Protein AF-A0A401M9X1-F1 (afdb_monomer_lite)

Secondary structure (DSSP, 8-state):
-HHHHHHHHHHHHHHHHHHHH-TT---THHHHHHHHHHHHHHTT-SSHHHHHHHHH-BTTB---HHHHHHHHHHIIIIISPPPP-

Radius of gyration: 12.63 Å; chains: 1; bounding box: 38×19×26 Å

pLDDT: mean 90.97, std 12.59, range [32.41, 98.25]

Foldseek 3Di:
DVVVVVVVVLLQVLLVQLCVLPVVGSPPVVLVLLQVLLVCVVVVPPLSLVVQQVSRADPVGGRDSVSSVSNNVCSVPRNRPPDDD

Structure (mmCIF, N/CA/C/O backbone):
data_AF-A0A401M9X1-F1
#
_entry.id   AF-A0A401M9X1-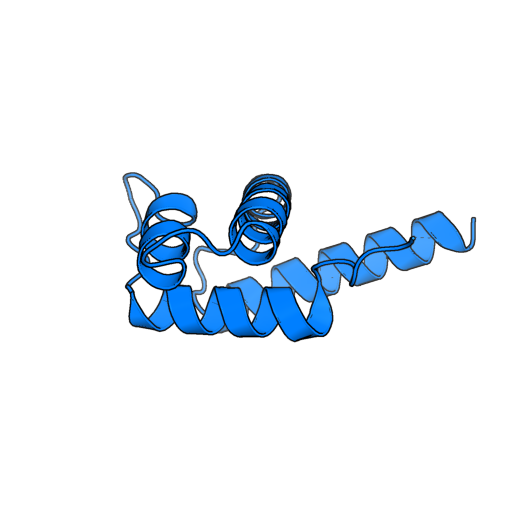F1
#
loop_
_atom_site.group_PDB
_atom_site.id
_atom_site.type_symbol
_atom_site.label_atom_id
_atom_site.label_alt_id
_atom_site.label_comp_id
_atom_site.label_asym_id
_atom_site.label_entity_id
_atom_site.label_seq_id
_atom_site.pdbx_PDB_ins_code
_atom_site.Cartn_x
_atom_site.Cartn_y
_atom_site.Cartn_z
_atom_site.occupancy
_atom_site.B_iso_or_equiv
_atom_site.auth_seq_id
_atom_site.auth_comp_id
_atom_site.auth_asym_id
_atom_site.auth_atom_id
_atom_site.pdbx_PDB_model_num
ATOM 1 N N . MET A 1 1 ? 23.898 0.874 -11.893 1.00 60.66 1 MET A N 1
ATOM 2 C CA . MET A 1 1 ? 23.677 -0.518 -12.350 1.00 60.66 1 MET A CA 1
ATOM 3 C C . MET A 1 1 ? 23.096 -1.435 -11.274 1.00 60.66 1 MET A C 1
ATOM 5 O O . MET A 1 1 ? 21.978 -1.881 -11.481 1.00 60.66 1 MET A O 1
ATOM 9 N N . VAL A 1 2 ? 23.769 -1.736 -10.151 1.00 64.12 2 VAL A N 1
ATOM 10 C CA . VAL A 1 2 ? 23.195 -2.658 -9.131 1.00 64.12 2 VAL A CA 1
ATOM 11 C C . VAL A 1 2 ? 22.017 -2.019 -8.381 1.00 64.12 2 VAL A C 1
ATOM 13 O O . VAL A 1 2 ? 20.986 -2.659 -8.190 1.00 64.12 2 VAL A O 1
ATOM 16 N N . ASP A 1 3 ? 22.135 -0.731 -8.054 1.00 74.50 3 ASP A N 1
ATOM 17 C CA . ASP A 1 3 ? 21.102 0.010 -7.317 1.00 74.50 3 ASP A CA 1
ATOM 18 C C . ASP A 1 3 ? 19.816 0.209 -8.135 1.00 74.50 3 ASP A C 1
ATOM 20 O O . ASP A 1 3 ? 18.717 0.035 -7.621 1.00 74.50 3 ASP A O 1
ATOM 24 N N . GLU A 1 4 ? 19.939 0.476 -9.438 1.00 76.50 4 GLU A N 1
ATOM 25 C CA . GLU A 1 4 ? 18.788 0.668 -10.335 1.00 76.50 4 GLU A CA 1
ATOM 26 C C . GLU A 1 4 ? 17.977 -0.619 -10.522 1.00 76.50 4 GLU A C 1
ATOM 28 O O . GLU A 1 4 ? 16.747 -0.590 -10.515 1.00 76.50 4 GLU A O 1
ATOM 33 N N . ALA A 1 5 ? 18.654 -1.763 -10.660 1.00 82.31 5 ALA A N 1
ATOM 34 C CA . ALA A 1 5 ? 17.985 -3.057 -10.764 1.00 82.31 5 ALA A CA 1
ATOM 35 C C . ALA A 1 5 ? 17.263 -3.419 -9.456 1.00 82.31 5 ALA A C 1
ATOM 37 O O . ALA A 1 5 ? 16.161 -3.971 -9.485 1.00 82.31 5 ALA A O 1
ATOM 38 N N . PHE A 1 6 ? 17.860 -3.075 -8.312 1.00 84.38 6 PHE A N 1
ATOM 39 C CA . PHE A 1 6 ? 17.251 -3.286 -7.004 1.00 84.38 6 PHE A CA 1
ATOM 40 C C . PHE A 1 6 ? 16.020 -2.394 -6.792 1.00 84.38 6 PHE A C 1
ATOM 42 O O . PHE A 1 6 ? 14.977 -2.879 -6.350 1.00 84.38 6 PHE A O 1
ATOM 49 N N . ASP A 1 7 ? 16.099 -1.115 -7.166 1.00 85.44 7 ASP A N 1
ATOM 50 C CA . ASP A 1 7 ? 14.966 -0.192 -7.082 1.00 85.44 7 ASP A CA 1
ATOM 51 C C . ASP A 1 7 ? 13.820 -0.612 -8.016 1.00 85.44 7 ASP A C 1
ATOM 53 O O . ASP A 1 7 ? 12.659 -0.622 -7.598 1.00 85.44 7 ASP A O 1
ATOM 57 N N . ALA A 1 8 ? 14.125 -1.060 -9.237 1.00 88.56 8 ALA A N 1
ATOM 58 C CA . ALA A 1 8 ? 13.121 -1.599 -10.154 1.00 88.56 8 ALA A CA 1
ATOM 59 C C . ALA A 1 8 ? 12.430 -2.854 -9.588 1.00 88.56 8 ALA A C 1
ATOM 61 O O . ALA A 1 8 ? 11.203 -2.967 -9.641 1.00 88.56 8 ALA A O 1
ATOM 62 N N . ALA A 1 9 ? 13.195 -3.775 -8.991 1.00 90.88 9 ALA A N 1
ATOM 63 C CA . ALA A 1 9 ? 12.646 -4.968 -8.349 1.00 90.88 9 ALA A CA 1
ATOM 64 C C . ALA A 1 9 ? 11.758 -4.617 -7.145 1.00 90.88 9 ALA A C 1
ATOM 66 O O . ALA A 1 9 ? 10.675 -5.185 -6.983 1.00 90.88 9 ALA A O 1
ATOM 67 N N . ARG A 1 10 ? 12.171 -3.639 -6.329 1.00 89.75 10 ARG A N 1
ATOM 68 C CA . ARG A 1 10 ? 11.385 -3.13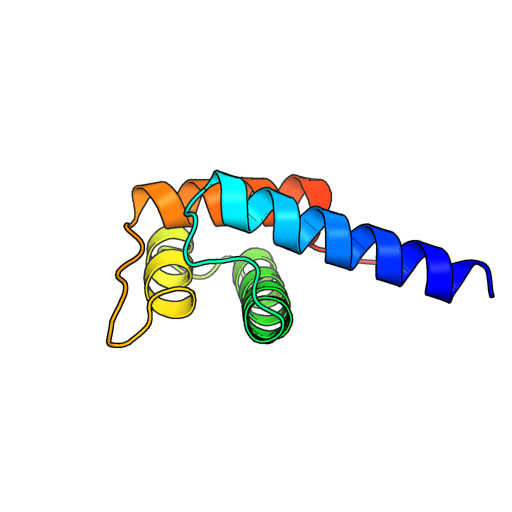4 -5.194 1.00 89.75 10 ARG A CA 1
ATOM 69 C C . ARG A 1 10 ? 10.066 -2.509 -5.649 1.00 89.75 10 ARG A C 1
ATOM 71 O O . ARG A 1 10 ? 9.031 -2.784 -5.044 1.00 89.75 10 ARG A O 1
ATOM 78 N N . ILE A 1 11 ? 10.082 -1.708 -6.714 1.00 93.12 11 ILE A N 1
ATOM 79 C CA . ILE A 1 11 ? 8.868 -1.113 -7.291 1.00 93.12 11 ILE A CA 1
ATOM 80 C C . ILE A 1 11 ? 7.930 -2.204 -7.819 1.00 93.12 11 ILE A C 1
ATOM 82 O O . ILE A 1 11 ? 6.742 -2.196 -7.495 1.00 93.12 11 ILE A O 1
ATOM 86 N N . ALA A 1 12 ? 8.451 -3.177 -8.569 1.00 94.75 12 ALA A N 1
ATOM 87 C CA . ALA A 1 12 ? 7.647 -4.279 -9.094 1.00 94.75 12 ALA A CA 1
ATOM 88 C C . ALA A 1 12 ? 7.002 -5.110 -7.968 1.00 94.75 12 ALA A C 1
ATOM 90 O O . ALA A 1 12 ? 5.819 -5.459 -8.046 1.00 94.75 12 ALA A O 1
ATOM 91 N N . ALA A 1 13 ? 7.753 -5.376 -6.893 1.00 94.25 13 ALA A N 1
ATOM 92 C CA . ALA A 1 13 ? 7.247 -6.065 -5.710 1.00 94.25 13 ALA A CA 1
ATOM 93 C C . ALA A 1 13 ? 6.130 -5.267 -5.017 1.00 94.25 13 ALA A C 1
ATOM 95 O O . ALA A 1 13 ? 5.082 -5.838 -4.712 1.00 94.25 13 ALA A O 1
ATOM 96 N N . LEU A 1 14 ? 6.306 -3.950 -4.836 1.00 95.75 14 LEU A N 1
ATOM 97 C CA . LEU A 1 14 ? 5.267 -3.074 -4.286 1.00 95.75 14 LEU A CA 1
ATOM 98 C C . LEU A 1 14 ? 3.991 -3.128 -5.133 1.00 95.75 14 LEU A C 1
ATOM 100 O O . LEU A 1 14 ? 2.908 -3.368 -4.602 1.00 95.75 14 LEU A O 1
ATOM 104 N N . GLN A 1 15 ? 4.110 -2.935 -6.447 1.00 96.81 15 GLN A N 1
ATOM 105 C CA . GLN A 1 15 ? 2.959 -2.943 -7.350 1.00 96.81 15 GLN A CA 1
ATOM 106 C C . GLN A 1 15 ? 2.212 -4.279 -7.305 1.00 96.81 15 GLN A C 1
ATOM 108 O O . GLN A 1 15 ? 0.983 -4.301 -7.313 1.00 96.81 15 GLN A O 1
ATOM 113 N N . SER A 1 16 ? 2.939 -5.398 -7.234 1.00 97.31 16 SER A N 1
ATOM 114 C CA . SER A 1 16 ? 2.332 -6.723 -7.092 1.00 97.31 16 SER A CA 1
ATOM 115 C C . SER A 1 16 ? 1.626 -6.898 -5.747 1.00 97.31 16 SER A C 1
ATOM 117 O O . SER A 1 16 ? 0.538 -7.466 -5.698 1.00 97.31 16 SER A O 1
ATOM 119 N N . ALA A 1 17 ? 2.223 -6.419 -4.656 1.00 96.62 17 ALA A N 1
ATOM 120 C CA . ALA A 1 17 ? 1.644 -6.535 -3.322 1.00 96.62 17 ALA A CA 1
ATOM 121 C C . ALA A 1 17 ? 0.378 -5.676 -3.168 1.00 96.62 17 ALA A C 1
ATOM 123 O O . ALA A 1 17 ? -0.599 -6.125 -2.573 1.00 96.62 17 ALA A O 1
ATOM 124 N N . LEU A 1 18 ? 0.358 -4.477 -3.755 1.00 97.12 18 LEU A N 1
ATOM 125 C CA . LEU A 1 18 ? -0.833 -3.627 -3.790 1.00 97.12 18 LEU A CA 1
ATOM 126 C C . LEU A 1 18 ? -1.975 -4.289 -4.574 1.00 97.12 18 LEU A C 1
ATOM 128 O O . LEU A 1 18 ? -3.089 -4.347 -4.062 1.00 97.12 18 LEU A O 1
ATOM 132 N N . ARG A 1 19 ? -1.678 -4.883 -5.741 1.00 97.50 19 ARG A N 1
ATOM 133 C CA . ARG A 1 19 ? -2.653 -5.655 -6.539 1.00 97.50 19 ARG A CA 1
ATOM 134 C C . ARG A 1 19 ? -3.252 -6.847 -5.795 1.00 97.50 19 ARG A C 1
ATOM 136 O O . ARG A 1 19 ? -4.373 -7.250 -6.087 1.00 97.50 19 ARG A O 1
ATOM 143 N N . TYR A 1 20 ? -2.506 -7.428 -4.857 1.00 96.25 20 TYR A N 1
ATOM 144 C CA . TYR A 1 20 ? -3.008 -8.508 -4.009 1.00 96.25 20 TYR A CA 1
ATOM 145 C C . TYR A 1 20 ? -4.002 -8.013 -2.949 1.00 96.25 20 TYR A C 1
ATOM 147 O O . TYR A 1 20 ? -4.919 -8.746 -2.586 1.00 96.25 20 TYR A O 1
ATOM 155 N N . VAL A 1 21 ? -3.830 -6.785 -2.444 1.00 96.31 21 VAL A N 1
ATOM 156 C CA . VAL A 1 21 ? -4.808 -6.173 -1.531 1.00 96.31 21 VAL A CA 1
ATOM 157 C C . VAL A 1 21 ? -6.077 -5.820 -2.289 1.00 96.31 21 VAL A C 1
ATOM 159 O O . VAL A 1 21 ? -7.164 -6.187 -1.851 1.00 96.31 21 VAL A O 1
ATOM 162 N N . ASP A 1 22 ? -5.919 -5.131 -3.417 1.00 95.62 22 ASP A N 1
ATOM 163 C CA . ASP A 1 22 ? -7.018 -4.756 -4.289 1.00 95.62 22 ASP A CA 1
ATOM 164 C C . ASP A 1 22 ? -6.549 -4.731 -5.757 1.00 95.62 22 ASP A C 1
ATOM 166 O O . ASP A 1 22 ? -5.566 -4.047 -6.069 1.00 95.62 22 ASP A O 1
ATOM 170 N N . PRO A 1 23 ? -7.232 -5.439 -6.679 1.00 95.12 23 PRO A N 1
ATOM 171 C CA . PRO A 1 23 ? -6.848 -5.494 -8.089 1.00 95.12 23 PRO A CA 1
ATOM 172 C C . PRO A 1 23 ? -6.784 -4.138 -8.806 1.00 95.12 23 PRO A C 1
ATOM 174 O O . PRO A 1 23 ? -6.144 -4.054 -9.853 1.00 95.12 23 PRO A O 1
ATOM 177 N N . ALA A 1 24 ? -7.444 -3.098 -8.285 1.00 95.31 24 ALA A N 1
ATOM 178 C CA . ALA A 1 24 ? -7.424 -1.752 -8.857 1.00 95.31 24 ALA A CA 1
ATOM 179 C C . ALA A 1 24 ? -6.162 -0.941 -8.497 1.00 95.31 24 ALA A C 1
ATOM 181 O O . ALA A 1 24 ? -5.991 0.165 -9.007 1.00 95.31 24 ALA A O 1
ATOM 182 N N . LEU A 1 25 ? -5.299 -1.463 -7.619 1.00 96.00 25 LEU A N 1
ATOM 183 C CA . LEU A 1 25 ? -4.069 -0.805 -7.178 1.00 96.00 25 LEU A CA 1
ATOM 184 C C . LEU A 1 25 ? -2.833 -1.307 -7.937 1.00 96.00 25 LEU A C 1
ATOM 186 O O . LEU A 1 25 ? -2.899 -2.162 -8.816 1.00 96.00 25 LEU A O 1
ATOM 190 N N . GLY A 1 26 ? -1.666 -0.785 -7.560 1.00 95.00 26 GLY A N 1
ATOM 191 C CA . GLY A 1 26 ? -0.369 -1.171 -8.111 1.00 95.00 26 GLY A CA 1
ATOM 192 C C . GLY A 1 26 ? -0.046 -0.485 -9.434 1.00 95.00 26 GLY A C 1
ATOM 193 O O . GLY A 1 26 ? 0.852 -0.935 -10.149 1.00 95.00 26 GLY A O 1
ATOM 194 N N . ALA A 1 27 ? -0.755 0.596 -9.749 1.00 95.12 27 ALA A N 1
ATOM 195 C CA . ALA A 1 27 ? -0.443 1.456 -10.874 1.00 95.12 27 ALA A CA 1
ATOM 196 C C . ALA A 1 27 ? 0.789 2.335 -10.558 1.00 95.12 27 ALA A C 1
ATOM 198 O O . ALA A 1 27 ? 1.164 2.482 -9.389 1.00 95.12 27 ALA A O 1
ATOM 199 N N . PRO A 1 28 ? 1.481 2.905 -11.562 1.00 93.62 28 PRO A N 1
ATOM 200 C CA . PRO A 1 28 ? 2.654 3.750 -11.325 1.00 93.62 28 PRO A CA 1
ATOM 201 C C . PRO A 1 28 ? 2.398 4.916 -10.354 1.00 93.62 28 PRO A C 1
ATOM 203 O O . PRO A 1 28 ? 3.258 5.235 -9.535 1.00 93.62 28 PRO A O 1
ATOM 206 N N . GLU A 1 29 ? 1.206 5.515 -10.378 1.00 93.19 29 GLU A N 1
ATOM 207 C CA . GLU A 1 29 ? 0.811 6.591 -9.461 1.00 93.19 29 GLU A CA 1
ATOM 208 C C . GLU A 1 29 ? 0.741 6.156 -7.990 1.00 93.19 29 GLU A C 1
ATOM 210 O O . GLU A 1 29 ? 0.887 6.984 -7.086 1.00 93.19 29 GLU A O 1
ATOM 215 N N . ASP A 1 30 ? 0.556 4.861 -7.724 1.00 96.06 30 ASP A N 1
ATOM 216 C CA . ASP A 1 30 ? 0.473 4.333 -6.365 1.00 96.06 30 ASP A CA 1
ATOM 217 C C . ASP A 1 30 ? 1.833 4.303 -5.663 1.00 96.06 30 ASP A C 1
ATOM 219 O O . ASP A 1 30 ? 1.887 4.252 -4.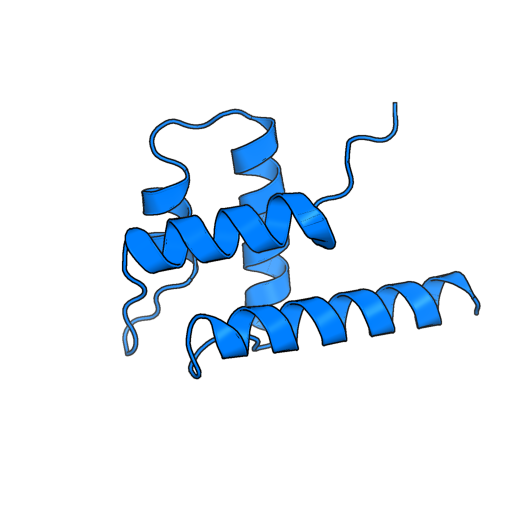434 1.00 96.06 30 ASP A O 1
ATOM 223 N N . ILE A 1 31 ? 2.933 4.416 -6.413 1.00 94.69 31 ILE A N 1
ATOM 224 C CA . ILE A 1 31 ? 4.288 4.517 -5.858 1.00 94.69 31 ILE A CA 1
ATOM 225 C C . ILE A 1 31 ? 4.433 5.832 -5.081 1.00 94.69 31 ILE A C 1
ATOM 227 O O . ILE A 1 31 ? 4.817 5.828 -3.913 1.00 94.69 31 ILE A O 1
ATOM 231 N N . ALA A 1 32 ? 4.025 6.956 -5.679 1.00 94.88 32 ALA A N 1
ATOM 232 C CA . ALA A 1 32 ? 4.071 8.260 -5.016 1.00 94.88 32 ALA A CA 1
ATOM 233 C C . ALA A 1 32 ? 3.147 8.308 -3.784 1.00 94.88 32 ALA A C 1
ATOM 235 O O . ALA A 1 32 ? 3.474 8.916 -2.760 1.00 94.88 32 ALA A O 1
ATOM 236 N N . LYS A 1 33 ? 1.996 7.624 -3.850 1.00 97.19 33 LYS A N 1
ATOM 237 C CA . LYS A 1 33 ? 1.100 7.453 -2.698 1.00 97.19 33 LYS A CA 1
ATOM 238 C C . LYS A 1 33 ? 1.762 6.628 -1.594 1.00 97.19 33 LYS A C 1
ATOM 240 O O . LYS A 1 33 ? 1.670 7.010 -0.429 1.00 97.19 33 LYS A O 1
ATOM 245 N N . ALA A 1 34 ? 2.441 5.537 -1.943 1.00 97.06 34 ALA A N 1
ATOM 246 C CA . ALA A 1 34 ? 3.176 4.700 -1.001 1.00 97.06 34 ALA A CA 1
ATOM 247 C C . ALA A 1 34 ? 4.303 5.475 -0.305 1.00 97.06 34 ALA A C 1
ATOM 249 O O . ALA A 1 34 ? 4.426 5.392 0.915 1.00 97.06 34 ALA A O 1
ATOM 250 N N . ASP A 1 35 ? 5.066 6.288 -1.038 1.00 95.38 35 ASP A N 1
ATOM 251 C CA . ASP A 1 35 ? 6.119 7.132 -0.460 1.00 95.38 35 ASP A CA 1
ATOM 252 C C . ASP A 1 35 ? 5.558 8.130 0.558 1.00 95.38 35 ASP A C 1
ATOM 254 O O . ASP A 1 35 ? 6.071 8.251 1.676 1.00 95.38 35 ASP A O 1
ATOM 258 N N . ALA A 1 36 ? 4.464 8.808 0.209 1.00 96.56 36 ALA A N 1
ATOM 259 C CA . ALA A 1 36 ? 3.795 9.730 1.117 1.00 96.56 36 ALA A CA 1
ATOM 260 C C . ALA A 1 36 ? 3.203 9.006 2.339 1.00 96.56 36 ALA A C 1
ATOM 262 O O . ALA A 1 36 ? 3.322 9.492 3.463 1.00 96.56 36 ALA A O 1
ATOM 263 N N . GLN A 1 37 ? 2.650 7.807 2.151 1.00 97.38 37 GLN A N 1
ATOM 264 C CA . GLN A 1 37 ? 2.158 6.988 3.255 1.00 97.38 37 GLN A CA 1
ATOM 265 C C . GLN A 1 37 ? 3.294 6.539 4.187 1.00 97.38 37 GLN A C 1
ATOM 267 O O . GLN A 1 37 ? 3.134 6.554 5.404 1.00 97.38 37 GLN A O 1
ATOM 272 N N . CYS A 1 38 ? 4.476 6.220 3.655 1.00 96.44 38 CYS A N 1
ATOM 273 C CA . CYS A 1 38 ? 5.658 5.931 4.469 1.00 96.44 38 CYS A CA 1
ATOM 274 C C . CYS A 1 38 ? 6.121 7.137 5.301 1.00 96.44 38 CYS A C 1
ATOM 276 O O . CYS A 1 38 ? 6.698 6.966 6.376 1.00 96.44 38 CYS A O 1
ATOM 278 N N . VAL A 1 39 ? 5.911 8.370 4.830 1.00 95.12 39 VAL A N 1
ATOM 279 C CA . VAL A 1 39 ? 6.159 9.576 5.640 1.00 95.12 39 VAL A CA 1
ATOM 280 C C . VAL A 1 39 ? 5.159 9.662 6.791 1.00 95.12 39 VAL A C 1
ATOM 282 O O . VAL A 1 39 ? 5.577 9.867 7.929 1.00 95.12 39 VAL A O 1
ATOM 285 N N . ASP A 1 40 ? 3.875 9.449 6.520 1.00 95.38 40 ASP A N 1
ATOM 286 C CA . ASP A 1 40 ? 2.817 9.498 7.534 1.00 95.38 40 ASP A CA 1
ATOM 287 C C . ASP A 1 40 ? 2.984 8.414 8.609 1.00 95.38 40 ASP A C 1
ATOM 289 O O . ASP A 1 40 ? 2.865 8.700 9.802 1.00 95.38 40 ASP A O 1
ATOM 293 N N . LEU A 1 41 ? 3.357 7.194 8.205 1.00 94.50 41 LEU A N 1
ATOM 294 C CA . LEU A 1 41 ? 3.676 6.097 9.123 1.00 94.50 41 LEU A CA 1
ATOM 295 C C . LEU A 1 41 ? 4.861 6.445 10.033 1.00 94.50 41 LEU A C 1
ATOM 297 O O . LEU A 1 41 ? 4.793 6.225 11.236 1.00 94.50 41 LEU A O 1
ATOM 301 N N . ARG A 1 42 ? 5.922 7.063 9.495 1.00 93.12 42 ARG A N 1
ATOM 302 C CA . ARG A 1 42 ? 7.073 7.517 10.302 1.00 93.12 42 ARG A CA 1
ATOM 303 C C . ARG A 1 42 ? 6.728 8.663 11.251 1.00 93.12 42 ARG A C 1
ATOM 305 O O . ARG A 1 42 ? 7.349 8.792 12.301 1.00 93.12 42 ARG A O 1
ATOM 312 N N . ARG A 1 43 ? 5.756 9.500 10.885 1.00 92.44 43 ARG A N 1
ATOM 313 C CA . ARG A 1 43 ? 5.267 10.612 11.713 1.00 92.44 43 ARG A CA 1
ATOM 314 C C . ARG A 1 43 ? 4.240 10.181 12.759 1.00 92.44 43 ARG A C 1
ATOM 316 O O . ARG A 1 43 ? 3.842 11.024 13.555 1.00 92.44 43 ARG A O 1
ATOM 323 N N . ASN A 1 44 ? 3.829 8.909 12.771 1.00 90.44 44 ASN A N 1
ATOM 324 C CA . ASN A 1 44 ? 2.790 8.383 13.658 1.00 90.44 44 ASN A CA 1
ATOM 325 C C . ASN A 1 44 ? 1.503 9.228 13.616 1.00 90.44 44 ASN A C 1
ATOM 327 O O . ASN A 1 44 ? 0.974 9.624 14.655 1.00 90.44 44 ASN A O 1
ATOM 331 N N . VAL A 1 45 ? 1.018 9.545 12.409 1.00 92.44 45 VAL A N 1
ATOM 332 C CA . VAL A 1 45 ? -0.244 10.286 12.246 1.00 92.44 45 VAL A CA 1
ATOM 333 C C . VAL A 1 45 ? -1.417 9.538 12.889 1.00 92.44 45 VAL A C 1
ATOM 335 O O . VAL A 1 45 ? -1.415 8.309 12.971 1.00 92.44 45 VAL A O 1
ATOM 338 N N . ALA A 1 46 ? -2.444 10.273 13.319 1.00 93.31 46 ALA A N 1
ATOM 339 C CA . ALA A 1 46 ? -3.678 9.668 13.809 1.00 93.31 46 ALA A CA 1
ATOM 340 C C . ALA A 1 46 ? -4.402 8.910 12.677 1.00 93.31 46 ALA A C 1
ATOM 342 O O . ALA A 1 46 ? -4.492 9.402 11.554 1.00 93.31 46 ALA A O 1
ATOM 343 N N . ASP A 1 47 ? -4.922 7.718 12.986 1.00 96.00 47 ASP A N 1
ATOM 344 C CA . ASP A 1 47 ? -5.657 6.844 12.056 1.00 96.00 47 ASP A CA 1
ATOM 345 C C . ASP A 1 47 ? -4.940 6.548 10.712 1.00 96.00 47 ASP A C 1
ATOM 347 O O . ASP A 1 47 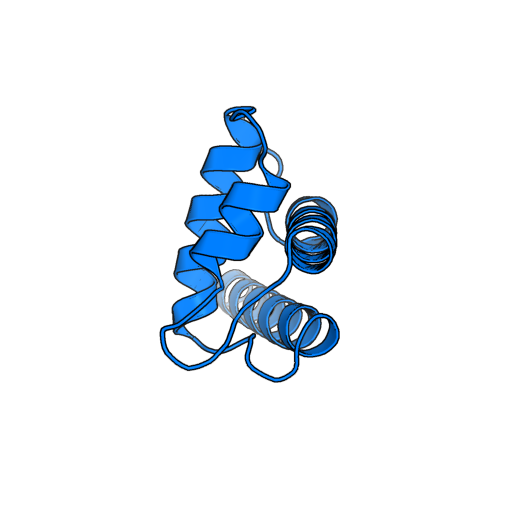? -5.525 6.726 9.635 1.00 96.00 47 ASP A O 1
ATOM 351 N N . PRO A 1 48 ? -3.705 6.005 10.722 1.00 96.50 48 PRO A N 1
AT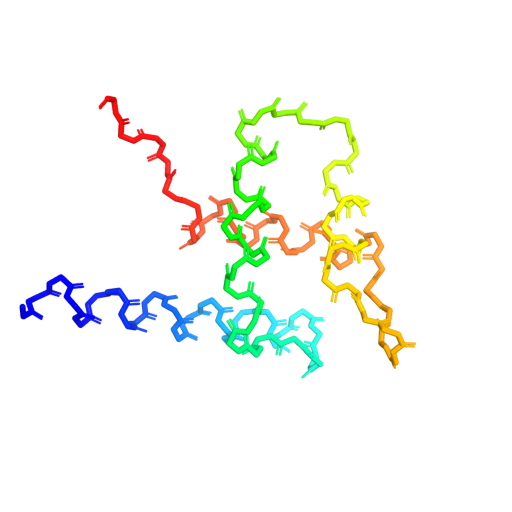OM 352 C CA . PRO A 1 48 ? -2.927 5.785 9.498 1.00 96.50 48 PRO A CA 1
ATOM 353 C C . PRO A 1 48 ? -3.620 4.832 8.510 1.00 96.50 48 PRO A C 1
ATOM 355 O O . PRO A 1 48 ? -3.420 4.940 7.301 1.00 96.50 48 PRO A O 1
ATOM 358 N N . ASP A 1 49 ? -4.462 3.915 8.993 1.00 98.19 49 ASP A N 1
ATOM 359 C CA . ASP A 1 49 ? -5.239 2.989 8.156 1.00 98.19 49 ASP A CA 1
ATOM 360 C C . ASP A 1 49 ? -6.331 3.711 7.358 1.00 98.19 49 ASP A C 1
ATOM 362 O O . ASP A 1 49 ? -6.580 3.388 6.196 1.00 98.19 49 ASP A O 1
ATOM 366 N N . GLN A 1 50 ? -6.972 4.716 7.963 1.00 98.25 50 GLN A N 1
ATOM 367 C CA . GLN A 1 50 ? -7.971 5.540 7.284 1.00 98.25 50 GLN A CA 1
ATOM 368 C C . GLN A 1 50 ? -7.303 6.472 6.269 1.00 98.25 50 GLN A C 1
ATOM 370 O O . GLN A 1 50 ? -7.832 6.651 5.171 1.00 98.25 50 GLN A O 1
ATOM 375 N N . VAL A 1 51 ? -6.134 7.019 6.616 1.00 98.00 51 VAL A N 1
ATOM 376 C CA . VAL A 1 51 ? -5.315 7.824 5.700 1.00 98.00 51 VAL A CA 1
ATOM 377 C C . VAL A 1 51 ? -4.914 6.998 4.478 1.00 98.00 51 VAL A C 1
ATOM 379 O O . VAL A 1 51 ? -5.132 7.443 3.353 1.00 98.00 51 VAL A O 1
ATOM 382 N N . ALA A 1 52 ? -4.426 5.767 4.672 1.00 98.00 52 ALA A N 1
ATOM 383 C CA . ALA A 1 52 ? -4.115 4.859 3.568 1.00 98.00 52 ALA A CA 1
ATOM 384 C C . ALA A 1 52 ? -5.351 4.592 2.696 1.00 98.00 52 ALA A C 1
ATOM 386 O O . ALA A 1 52 ? -5.302 4.763 1.480 1.00 98.00 52 ALA A O 1
ATOM 387 N N . ALA A 1 53 ? -6.485 4.240 3.306 1.00 98.19 53 ALA A N 1
ATOM 388 C CA . ALA A 1 53 ? -7.718 3.974 2.570 1.00 98.19 53 ALA A CA 1
ATOM 389 C C . ALA A 1 53 ? -8.152 5.164 1.697 1.00 98.19 53 ALA A C 1
ATOM 391 O O . ALA A 1 53 ? -8.485 4.994 0.526 1.00 98.19 53 ALA A O 1
ATOM 392 N N . GLN A 1 54 ? -8.103 6.387 2.229 1.00 97.69 54 GLN A N 1
ATOM 393 C CA . GLN A 1 54 ? -8.432 7.595 1.464 1.00 97.69 54 GLN A CA 1
ATOM 394 C C . GLN A 1 54 ? -7.422 7.861 0.350 1.00 97.69 54 GLN A C 1
ATOM 396 O O . GLN A 1 54 ? -7.817 8.158 -0.773 1.00 97.69 54 GLN A O 1
ATOM 401 N N . ARG A 1 55 ? -6.129 7.724 0.651 1.00 97.38 55 ARG A N 1
ATOM 402 C CA . ARG A 1 55 ? -5.036 8.018 -0.276 1.00 97.38 55 ARG A CA 1
ATOM 403 C C . ARG A 1 55 ? -5.049 7.104 -1.499 1.00 97.38 55 ARG A C 1
ATOM 405 O O . ARG A 1 55 ? -4.805 7.574 -2.606 1.00 97.38 55 ARG A O 1
ATOM 412 N N . PHE A 1 56 ? -5.313 5.815 -1.298 1.00 97.44 56 PHE A N 1
ATOM 413 C CA . PHE A 1 56 ? -5.332 4.815 -2.368 1.00 97.44 56 PHE A CA 1
ATOM 414 C C . PHE A 1 56 ? -6.703 4.673 -3.046 1.00 97.44 56 PHE A C 1
ATOM 416 O O . PHE A 1 56 ? -6.796 4.046 -4.096 1.00 97.44 56 PHE A O 1
ATOM 423 N N . SER A 1 57 ? -7.750 5.309 -2.515 1.00 96.88 57 SER A N 1
ATOM 424 C CA . SER A 1 57 ? -9.028 5.424 -3.220 1.00 96.88 57 SER A CA 1
ATOM 425 C C . SER A 1 57 ? -8.929 6.384 -4.411 1.00 96.88 57 SER A C 1
ATOM 427 O O . SER A 1 57 ? -8.160 7.344 -4.414 1.00 96.88 57 SER A O 1
ATOM 429 N N . THR A 1 58 ? -9.762 6.151 -5.420 1.00 90.75 58 THR A N 1
ATOM 430 C CA . THR A 1 58 ? -9.992 7.048 -6.557 1.00 90.75 58 THR A CA 1
ATOM 431 C C . THR A 1 58 ? -11.481 7.385 -6.661 1.00 90.75 58 THR A C 1
ATOM 433 O O . THR A 1 58 ? -12.304 6.858 -5.914 1.00 90.75 58 THR A O 1
ATOM 436 N N . ALA A 1 59 ? -11.858 8.247 -7.611 1.00 89.44 59 ALA A N 1
ATOM 437 C CA . ALA A 1 59 ? -13.268 8.555 -7.865 1.00 89.44 59 ALA A CA 1
ATOM 438 C C . ALA A 1 59 ? -14.096 7.315 -8.264 1.00 89.44 59 ALA A C 1
ATOM 440 O O . ALA A 1 59 ? -15.290 7.265 -7.983 1.00 89.44 59 ALA A O 1
ATOM 441 N N . ASN A 1 60 ? -13.459 6.312 -8.880 1.00 90.62 60 ASN A N 1
ATOM 442 C CA . ASN A 1 60 ? -14.126 5.123 -9.420 1.00 90.62 60 ASN A CA 1
ATOM 443 C C . ASN A 1 60 ? -13.874 3.854 -8.593 1.00 90.62 60 ASN A C 1
ATOM 445 O O . ASN A 1 60 ? -14.414 2.798 -8.913 1.00 90.62 60 ASN A O 1
ATOM 449 N N . HIS A 1 61 ? -13.042 3.932 -7.553 1.00 92.31 61 HIS A N 1
ATOM 450 C CA . HIS A 1 61 ? -12.653 2.779 -6.753 1.00 92.31 61 HIS A CA 1
ATOM 451 C C . HIS A 1 61 ? -12.392 3.181 -5.300 1.00 92.31 61 HIS A C 1
ATOM 453 O O . HIS A 1 61 ? -11.619 4.099 -5.032 1.00 92.31 61 HIS A O 1
ATOM 459 N N . ARG A 1 62 ? -13.013 2.477 -4.352 1.00 95.81 62 ARG A N 1
ATOM 460 C CA . ARG A 1 62 ? -12.896 2.781 -2.926 1.00 95.81 62 ARG A CA 1
ATOM 461 C C . ARG A 1 62 ? -12.156 1.673 -2.192 1.00 95.81 62 ARG A C 1
ATOM 463 O O . ARG A 1 62 ? -12.669 0.567 -2.077 1.00 95.81 62 ARG A O 1
ATOM 470 N N . VAL A 1 63 ? -11.034 2.042 -1.588 1.00 97.00 63 VAL A N 1
ATOM 471 C CA . VAL A 1 63 ? -10.266 1.204 -0.666 1.00 97.00 63 VAL A CA 1
ATOM 472 C C . VAL A 1 63 ? -10.878 1.321 0.731 1.00 97.00 63 VAL A C 1
ATOM 474 O O . VAL A 1 63 ? -11.204 2.419 1.199 1.00 97.00 63 VAL A O 1
ATOM 477 N N . THR A 1 64 ? -11.078 0.195 1.417 1.00 97.50 64 THR A N 1
ATOM 478 C CA . THR A 1 64 ? -11.654 0.193 2.771 1.00 97.50 64 THR A CA 1
ATOM 479 C C . THR A 1 64 ? -10.593 0.472 3.840 1.00 97.50 64 THR A C 1
ATOM 481 O O . THR A 1 64 ? -9.397 0.333 3.595 1.00 97.50 64 THR A O 1
ATOM 484 N N . LYS A 1 65 ? -10.997 0.814 5.076 1.00 97.75 65 LYS A N 1
ATOM 485 C CA . LYS A 1 65 ? -10.044 0.946 6.203 1.00 97.75 65 LYS A CA 1
ATOM 486 C C . LYS A 1 65 ? -9.291 -0.367 6.473 1.00 97.75 65 LYS A C 1
ATOM 488 O O . LYS A 1 65 ? -8.120 -0.335 6.840 1.00 97.75 65 LYS A O 1
ATOM 493 N N . ALA A 1 66 ? -9.936 -1.518 6.266 1.00 97.75 66 ALA A N 1
ATOM 494 C CA . ALA A 1 66 ? -9.293 -2.822 6.417 1.00 97.75 66 ALA A CA 1
ATOM 495 C C . ALA A 1 66 ? -8.196 -3.041 5.363 1.00 97.75 66 ALA A C 1
ATOM 497 O O . ALA A 1 66 ? -7.117 -3.534 5.691 1.00 97.75 66 ALA A O 1
ATOM 498 N N . ASP A 1 67 ? -8.436 -2.610 4.126 1.00 97.69 67 ASP A N 1
ATOM 499 C CA . ASP A 1 67 ? -7.429 -2.644 3.064 1.00 97.69 67 ASP A CA 1
ATOM 500 C C . ASP A 1 67 ? -6.320 -1.625 3.320 1.00 97.69 67 ASP A C 1
ATOM 502 O O . ASP A 1 67 ? -5.147 -1.958 3.189 1.00 97.69 67 ASP A O 1
ATOM 506 N N . GLY A 1 68 ? -6.658 -0.434 3.823 1.00 98.00 68 GLY A N 1
ATOM 507 C CA . GLY A 1 68 ? -5.686 0.549 4.303 1.00 98.00 68 GLY A CA 1
ATOM 508 C C . GLY A 1 68 ? -4.726 -0.024 5.353 1.00 98.00 68 GLY A C 1
ATOM 509 O O . GLY A 1 68 ? -3.514 0.166 5.252 1.00 98.00 68 GLY A O 1
ATOM 510 N N . LYS A 1 69 ? -5.233 -0.822 6.302 1.00 98.19 69 LYS A N 1
ATOM 511 C CA . LYS A 1 69 ? -4.402 -1.555 7.272 1.00 98.19 69 LYS A CA 1
ATOM 512 C C . LYS A 1 69 ? -3.471 -2.572 6.604 1.00 98.19 69 LYS A C 1
ATOM 514 O O . LYS A 1 69 ? -2.301 -2.692 6.981 1.00 98.19 69 LYS A O 1
ATOM 519 N N . ARG A 1 70 ? -3.965 -3.317 5.609 1.00 98.00 70 ARG A N 1
ATOM 520 C CA . ARG A 1 70 ? -3.149 -4.275 4.838 1.00 98.00 70 ARG A CA 1
ATOM 521 C C . ARG A 1 70 ? -2.051 -3.558 4.054 1.00 98.00 70 ARG A C 1
ATOM 523 O O . ARG A 1 70 ? -0.899 -3.981 4.123 1.00 98.00 70 ARG A O 1
ATOM 530 N N . ILE A 1 71 ? -2.383 -2.444 3.402 1.00 97.88 71 ILE A N 1
ATOM 531 C CA . ILE A 1 71 ? -1.429 -1.570 2.709 1.00 97.88 71 ILE A CA 1
ATOM 532 C C . ILE A 1 71 ? -0.352 -1.102 3.691 1.00 97.88 71 ILE A C 1
ATOM 53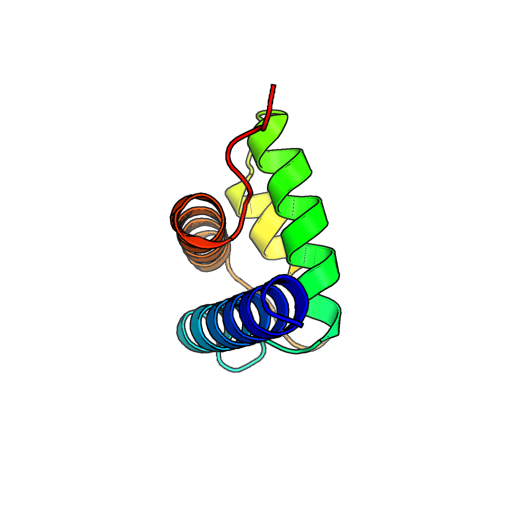4 O O . ILE A 1 71 ? 0.825 -1.338 3.446 1.00 97.88 71 ILE A O 1
ATOM 538 N N . ASN A 1 72 ? -0.725 -0.537 4.843 1.00 97.75 72 ASN A N 1
ATOM 539 C CA . ASN A 1 72 ? 0.236 -0.087 5.857 1.00 97.75 72 ASN A CA 1
ATOM 540 C C . ASN A 1 72 ? 1.165 -1.206 6.347 1.00 97.75 72 ASN A C 1
ATOM 542 O O . ASN A 1 72 ? 2.353 -0.965 6.570 1.00 97.75 72 ASN A O 1
ATOM 546 N N . THR A 1 73 ? 0.645 -2.429 6.478 1.00 96.75 73 THR A N 1
ATOM 547 C CA . THR A 1 73 ? 1.432 -3.609 6.865 1.00 96.75 73 THR A CA 1
ATOM 548 C C . THR A 1 73 ? 2.461 -3.961 5.788 1.00 96.75 73 THR A C 1
ATOM 550 O O . THR A 1 73 ? 3.640 -4.132 6.093 1.00 96.75 73 THR A O 1
ATOM 553 N N . ILE A 1 74 ? 2.046 -4.018 4.518 1.00 95.00 74 ILE A N 1
ATOM 554 C CA . ILE A 1 74 ? 2.942 -4.277 3.379 1.00 95.00 74 ILE A CA 1
ATOM 555 C C . ILE A 1 74 ? 4.017 -3.194 3.296 1.00 95.00 74 ILE A C 1
ATOM 557 O O . ILE A 1 74 ? 5.206 -3.512 3.207 1.00 95.00 74 ILE A O 1
ATOM 561 N N . LEU A 1 75 ? 3.607 -1.925 3.364 1.00 95.81 75 LEU A N 1
ATOM 562 C CA . LEU A 1 75 ? 4.509 -0.786 3.260 1.00 95.81 75 LEU A CA 1
ATOM 563 C C . LEU A 1 75 ? 5.563 -0.819 4.365 1.00 95.81 75 LEU A C 1
ATOM 565 O O . LEU A 1 75 ? 6.751 -0.789 4.057 1.00 95.81 75 LEU A O 1
ATOM 569 N N . SER A 1 76 ? 5.147 -0.962 5.623 1.00 94.12 76 SER A N 1
ATOM 570 C CA . SER A 1 76 ? 6.063 -1.006 6.771 1.00 94.12 76 SER A CA 1
ATOM 571 C C . SER A 1 76 ? 7.058 -2.165 6.697 1.00 94.12 76 SER A C 1
ATOM 573 O O . SER A 1 76 ? 8.218 -2.000 7.067 1.00 94.12 76 SER A O 1
ATOM 575 N N . ASN A 1 77 ? 6.623 -3.326 6.200 1.00 90.38 77 ASN A N 1
ATOM 576 C CA . ASN A 1 77 ? 7.450 -4.532 6.186 1.00 90.38 77 ASN A CA 1
ATOM 577 C C . ASN A 1 77 ? 8.420 -4.598 5.002 1.00 90.38 77 ASN A C 1
ATOM 579 O O . ASN A 1 77 ? 9.476 -5.213 5.119 1.00 90.38 77 ASN A O 1
ATOM 583 N N . THR A 1 78 ? 8.044 -4.040 3.847 1.00 87.56 78 THR A N 1
ATOM 584 C CA . THR A 1 78 ? 8.709 -4.378 2.573 1.00 87.56 78 THR A CA 1
ATOM 585 C C . THR A 1 78 ? 9.099 -3.182 1.716 1.00 87.56 78 THR A C 1
ATOM 587 O O . THR A 1 78 ? 9.949 -3.323 0.838 1.00 87.56 78 THR A O 1
ATOM 590 N N . TYR A 1 79 ? 8.509 -2.005 1.948 1.00 91.81 79 TYR A N 1
ATOM 591 C CA . TYR A 1 79 ? 8.701 -0.860 1.063 1.00 91.81 79 TYR A CA 1
ATOM 592 C C . TYR A 1 79 ? 9.277 0.362 1.764 1.00 91.81 79 TYR A C 1
ATOM 594 O O . TYR A 1 79 ? 10.244 0.931 1.263 1.00 91.81 79 TYR A O 1
ATOM 602 N N . CYS A 1 80 ? 8.718 0.795 2.891 1.00 92.81 80 CYS A N 1
ATOM 603 C CA . CYS A 1 80 ? 9.238 1.940 3.619 1.00 92.81 80 CYS A CA 1
ATOM 604 C C . CYS A 1 80 ? 10.674 1.637 4.053 1.00 92.81 80 CYS A C 1
ATOM 606 O O . CYS A 1 80 ? 10.913 0.677 4.783 1.00 92.81 80 CYS A O 1
ATOM 608 N N . ARG A 1 81 ? 11.644 2.457 3.625 1.00 78.44 81 ARG A N 1
ATOM 609 C CA . ARG A 1 81 ? 12.991 2.383 4.204 1.00 78.44 81 ARG A CA 1
ATOM 610 C C . ARG A 1 81 ? 12.859 2.654 5.702 1.00 78.44 81 ARG A C 1
ATOM 612 O O . ARG A 1 81 ? 12.458 3.757 6.090 1.00 78.44 81 ARG A O 1
ATOM 619 N N . GLN A 1 82 ? 13.190 1.658 6.524 1.00 59.62 82 GLN A N 1
ATOM 620 C CA . GLN A 1 82 ? 13.508 1.891 7.929 1.00 59.62 82 GLN A CA 1
ATOM 621 C C . GLN A 1 82 ? 14.615 2.948 7.937 1.00 59.62 82 GLN A C 1
ATOM 623 O O . GLN A 1 82 ? 15.565 2.830 7.165 1.00 59.62 82 GLN A O 1
ATOM 628 N N . GLY A 1 83 ? 14.404 4.046 8.665 1.00 47.53 83 GLY A N 1
ATOM 629 C CA . GLY A 1 83 ? 15.224 5.249 8.548 1.00 47.53 83 GLY A CA 1
ATOM 630 C C . GLY A 1 83 ? 16.718 4.930 8.568 1.00 47.53 83 GLY A C 1
ATOM 631 O O . GLY A 1 83 ? 17.207 4.324 9.516 1.00 47.53 83 GLY A O 1
ATOM 632 N N . GLY A 1 84 ? 17.424 5.332 7.511 1.00 36.78 84 GLY A N 1
ATOM 633 C CA . GLY A 1 84 ? 18.859 5.554 7.605 1.00 36.78 84 GLY A CA 1
ATOM 634 C C . GLY A 1 84 ? 19.071 6.780 8.485 1.00 36.78 84 GLY A C 1
ATOM 635 O O . GLY A 1 84 ? 18.375 7.781 8.297 1.00 36.78 84 GLY A O 1
ATOM 636 N N . SER A 1 85 ? 19.942 6.624 9.480 1.00 32.41 85 SER A N 1
ATOM 637 C CA . SER A 1 85 ? 20.436 7.679 10.367 1.00 32.41 85 SER A CA 1
ATOM 638 C C . SER A 1 85 ? 20.968 8.892 9.611 1.00 32.41 85 SER A C 1
ATOM 640 O O . SER A 1 85 ? 21.478 8.706 8.483 1.00 32.41 85 SER A O 1
#

Sequence (85 aa):
MVDEAFDAARIAALQSALRYVDPALGAPEDIAKADAQCVDLRRNVADPDQVAAQRFSTANHRVTKADGKRINTILSNTYCRQGGS